Protein AF-A0A7V9HJT9-F1 (afdb_monomer)

Solvent-accessible surface area (backbone atoms only — not comparable to full-atom values): 3842 Å² total; per-residue (Å²): 136,90,86,86,78,80,44,77,47,82,82,89,48,72,68,64,46,51,57,53,61,67,54,48,64,70,72,30,52,88,72,73,52,76,81,90,54,77,52,75,92,83,78,74,88,72,82,84,74,77,70,84,31,53,56

Radius of gyration: 13.21 Å; Cα contacts (8 Å, |Δi|>4): 36; chains: 1; bounding box: 28×19×34 Å

Structure (mmCIF, N/CA/C/O backbone):
data_AF-A0A7V9HJT9-F1
#
_entry.id   AF-A0A7V9HJT9-F1
#
loop_
_atom_site.group_PDB
_atom_site.id
_atom_site.type_symbol
_atom_site.label_atom_id
_atom_site.label_alt_id
_atom_site.label_comp_id
_atom_site.label_asym_id
_atom_site.label_entity_id
_atom_site.label_seq_id
_atom_site.pdbx_PDB_ins_code
_atom_site.Cartn_x
_atom_site.Cartn_y
_atom_site.Cartn_z
_atom_site.occupancy
_atom_site.B_iso_or_equiv
_atom_site.auth_seq_id
_atom_site.auth_comp_id
_atom_site.auth_asym_id
_atom_site.auth_atom_id
_atom_site.pdbx_PDB_m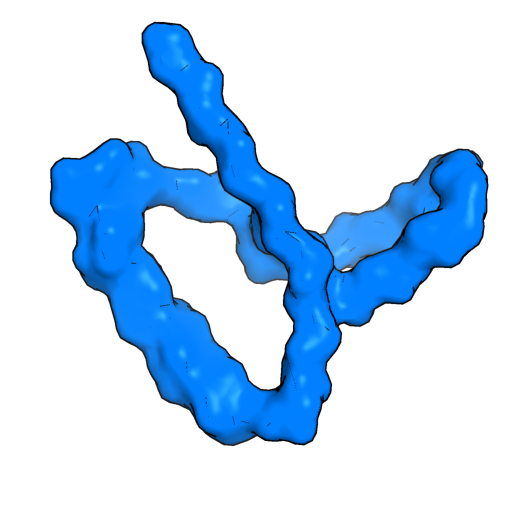odel_num
ATOM 1 N N . MET A 1 1 ? -14.667 7.887 14.952 1.00 87.88 1 MET A N 1
ATOM 2 C CA . MET A 1 1 ? -14.625 8.240 13.514 1.00 87.88 1 MET A CA 1
ATOM 3 C C . MET A 1 1 ? -13.394 7.571 12.912 1.00 87.88 1 MET A C 1
ATOM 5 O O . MET A 1 1 ? -12.408 7.472 13.630 1.00 87.88 1 MET A O 1
ATOM 9 N N . ALA A 1 2 ? -13.463 7.037 11.689 1.00 92.81 2 ALA A N 1
ATOM 10 C CA . ALA A 1 2 ? -12.331 6.347 11.055 1.00 92.81 2 ALA A CA 1
ATOM 11 C C . ALA A 1 2 ? -11.452 7.327 10.261 1.00 92.81 2 ALA A C 1
ATOM 13 O O . ALA A 1 2 ? -11.969 8.303 9.720 1.00 92.81 2 ALA A O 1
ATOM 14 N N . ALA A 1 3 ? -10.152 7.042 10.183 1.00 96.19 3 ALA A N 1
ATOM 15 C CA . ALA A 1 3 ? -9.214 7.700 9.278 1.00 96.19 3 ALA A CA 1
ATOM 16 C C . ALA A 1 3 ? -8.726 6.685 8.237 1.00 96.19 3 ALA A C 1
ATOM 18 O O . ALA A 1 3 ? -8.593 5.499 8.548 1.00 96.19 3 ALA A O 1
ATOM 19 N N . TYR A 1 4 ? -8.465 7.157 7.020 1.00 96.25 4 TYR A N 1
ATOM 20 C CA . TYR A 1 4 ? -8.005 6.335 5.904 1.00 96.25 4 TYR A CA 1
ATOM 21 C C . TYR A 1 4 ? -6.658 6.848 5.413 1.00 96.25 4 TYR A C 1
ATOM 23 O O . TYR A 1 4 ? -6.425 8.055 5.371 1.00 96.25 4 TYR A O 1
ATOM 31 N N . ILE A 1 5 ? -5.787 5.913 5.051 1.00 95.88 5 ILE A N 1
ATOM 32 C CA . ILE A 1 5 ? -4.500 6.181 4.419 1.00 95.88 5 ILE A CA 1
ATOM 33 C C . ILE A 1 5 ? -4.563 5.530 3.043 1.00 95.88 5 ILE A C 1
ATOM 35 O O . ILE A 1 5 ? -4.981 4.379 2.949 1.00 95.88 5 ILE A O 1
ATOM 39 N N . LEU A 1 6 ? -4.171 6.284 2.019 1.00 95.38 6 LEU A N 1
ATOM 40 C CA . LEU A 1 6 ? -4.037 5.820 0.644 1.00 95.38 6 LEU A CA 1
ATOM 41 C C . LEU A 1 6 ? -2.576 5.993 0.233 1.00 95.38 6 LEU A C 1
ATOM 43 O O . LEU A 1 6 ? -2.025 7.084 0.402 1.00 95.38 6 LEU A O 1
ATOM 47 N N . ALA A 1 7 ? -1.957 4.939 -0.288 1.00 95.19 7 ALA A N 1
ATOM 48 C CA . ALA A 1 7 ? -0.589 4.989 -0.786 1.00 95.19 7 ALA A CA 1
ATOM 49 C C . ALA A 1 7 ? -0.518 4.530 -2.245 1.00 95.19 7 ALA A C 1
ATOM 51 O O . ALA A 1 7 ? -0.930 3.418 -2.566 1.00 95.19 7 ALA A O 1
ATOM 52 N N . ASP A 1 8 ? 0.056 5.382 -3.093 1.00 95.31 8 ASP A N 1
ATOM 53 C CA . ASP A 1 8 ? 0.556 5.025 -4.420 1.00 95.31 8 ASP A CA 1
ATOM 54 C C . ASP A 1 8 ? 2.042 4.678 -4.293 1.00 95.31 8 ASP A C 1
ATOM 56 O O . ASP A 1 8 ? 2.824 5.468 -3.755 1.00 95.31 8 ASP A O 1
ATOM 60 N N . VAL A 1 9 ? 2.420 3.467 -4.695 1.00 94.88 9 VAL A N 1
ATOM 61 C CA . VAL A 1 9 ? 3.753 2.919 -4.444 1.00 94.88 9 VAL A CA 1
ATOM 62 C C . VAL A 1 9 ? 4.387 2.416 -5.734 1.00 94.88 9 VAL A C 1
ATOM 64 O O . VAL A 1 9 ? 4.036 1.348 -6.230 1.00 94.88 9 VAL A O 1
ATOM 67 N N . THR A 1 10 ? 5.429 3.108 -6.186 1.00 95.50 10 THR A N 1
ATOM 68 C CA . THR A 1 10 ? 6.373 2.581 -7.179 1.00 95.50 10 THR A CA 1
ATOM 69 C C . THR A 1 10 ? 7.455 1.760 -6.480 1.00 95.50 10 THR A C 1
ATOM 71 O O . THR A 1 10 ? 8.138 2.231 -5.568 1.00 95.50 10 THR A O 1
ATOM 74 N 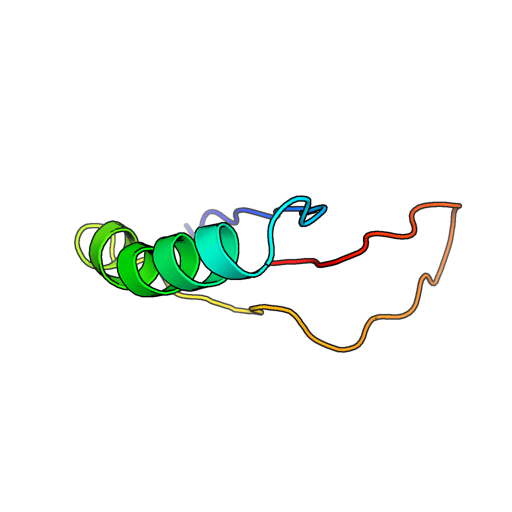N . VAL A 1 11 ? 7.621 0.504 -6.897 1.00 95.31 11 VAL A N 1
ATOM 75 C CA . VAL A 1 11 ? 8.615 -0.411 -6.319 1.00 95.31 11 VAL A CA 1
ATOM 76 C C . VAL A 1 11 ? 9.897 -0.367 -7.143 1.00 95.31 11 VAL A C 1
ATOM 78 O O . VAL A 1 11 ? 9.934 -0.855 -8.268 1.00 95.31 11 VAL A O 1
ATOM 81 N N . HIS A 1 12 ? 10.965 0.181 -6.565 1.00 97.00 12 HIS A N 1
ATOM 82 C CA . HIS A 1 12 ? 12.278 0.248 -7.220 1.00 97.00 12 HIS A CA 1
ATOM 83 C C . HIS A 1 12 ? 13.154 -0.989 -6.968 1.00 97.00 12 HIS A C 1
ATOM 85 O O . HIS A 1 12 ? 13.934 -1.371 -7.835 1.00 97.00 12 HIS A O 1
ATOM 91 N N . ASP A 1 13 ? 13.010 -1.625 -5.802 1.00 97.88 13 ASP A N 1
ATOM 92 C CA . ASP A 1 13 ? 13.716 -2.852 -5.421 1.00 97.88 13 ASP A CA 1
ATOM 93 C C . ASP A 1 13 ? 12.699 -3.873 -4.876 1.00 97.88 13 ASP A C 1
ATOM 95 O O . ASP A 1 13 ? 12.187 -3.706 -3.762 1.00 97.88 13 ASP A O 1
ATOM 99 N N . PRO A 1 14 ? 12.374 -4.926 -5.647 1.00 95.94 14 PRO A N 1
ATOM 100 C CA . PRO A 1 14 ? 11.404 -5.934 -5.231 1.00 95.94 14 PRO A CA 1
ATOM 101 C C . PRO A 1 14 ? 11.813 -6.745 -3.994 1.00 95.94 14 PRO A C 1
ATOM 103 O O . PRO A 1 14 ? 10.934 -7.203 -3.259 1.00 95.94 14 PRO A O 1
ATOM 106 N N . GLU A 1 15 ? 13.109 -6.958 -3.756 1.00 97.75 15 GLU A N 1
ATOM 107 C CA . GLU A 1 15 ? 13.591 -7.744 -2.615 1.00 97.75 15 GLU A CA 1
ATOM 108 C C . GLU A 1 15 ? 13.511 -6.928 -1.329 1.00 97.75 15 GLU A C 1
ATOM 110 O O . GLU A 1 15 ? 12.906 -7.382 -0.352 1.00 97.75 15 GLU A O 1
ATOM 115 N N . ALA A 1 16 ? 14.006 -5.688 -1.359 1.00 97.88 16 ALA A N 1
ATOM 116 C CA . ALA A 1 16 ? 13.874 -4.764 -0.237 1.00 97.88 16 ALA A CA 1
ATOM 117 C C . ALA A 1 16 ? 12.399 -4.466 0.078 1.00 97.88 16 ALA A C 1
ATOM 119 O O . ALA A 1 16 ? 12.002 -4.418 1.245 1.00 97.88 16 ALA A O 1
ATOM 120 N N . TYR A 1 17 ? 11.556 -4.325 -0.951 1.00 96.19 17 TYR A N 1
ATOM 121 C CA . TYR A 1 17 ? 10.125 -4.108 -0.756 1.00 96.19 17 TYR A CA 1
ATOM 122 C C . TYR A 1 17 ? 9.450 -5.305 -0.086 1.00 96.19 17 TYR A C 1
ATOM 124 O O . TYR A 1 17 ? 8.633 -5.125 0.817 1.00 96.19 17 TYR A O 1
ATOM 132 N N . ARG A 1 18 ? 9.812 -6.535 -0.472 1.00 95.94 18 ARG A N 1
ATOM 133 C CA . ARG A 1 18 ? 9.292 -7.749 0.169 1.00 95.94 18 ARG A CA 1
ATOM 134 C C . ARG A 1 18 ? 9.606 -7.756 1.663 1.00 95.94 18 ARG A C 1
ATOM 136 O O . ARG A 1 18 ? 8.689 -7.962 2.458 1.00 95.94 18 ARG A O 1
ATOM 143 N N . GLU A 1 19 ? 10.850 -7.459 2.029 1.00 97.81 19 GLU A N 1
ATOM 144 C CA . GLU A 1 19 ? 11.275 -7.366 3.428 1.00 97.81 19 GLU A CA 1
ATOM 145 C C . GLU A 1 19 ? 10.472 -6.296 4.183 1.00 97.81 19 GLU A C 1
ATOM 147 O O . GLU A 1 19 ? 9.820 -6.606 5.181 1.00 97.81 19 GLU A O 1
ATOM 152 N N . TYR A 1 20 ? 10.393 -5.076 3.638 1.00 96.62 20 TYR A N 1
ATOM 153 C CA . TYR A 1 20 ? 9.569 -3.991 4.181 1.00 96.62 20 TYR A CA 1
ATOM 154 C C . TYR A 1 20 ? 8.116 -4.432 4.416 1.00 96.62 20 TYR A C 1
ATOM 156 O O . TYR A 1 20 ? 7.586 -4.286 5.520 1.00 96.62 20 TYR A O 1
ATOM 164 N N . THR A 1 21 ? 7.464 -5.029 3.411 1.00 95.25 21 THR A N 1
ATOM 165 C CA . THR A 1 21 ? 6.053 -5.430 3.518 1.00 95.25 21 THR A CA 1
ATOM 166 C C . THR A 1 21 ? 5.797 -6.510 4.568 1.00 95.25 21 THR A C 1
ATOM 168 O O . THR A 1 21 ? 4.663 -6.609 5.049 1.00 95.25 21 THR A O 1
ATOM 171 N N . SER A 1 22 ? 6.808 -7.303 4.930 1.00 96.44 22 SER A N 1
ATOM 172 C CA . SER A 1 22 ? 6.703 -8.314 5.984 1.00 96.44 22 SER A CA 1
ATOM 173 C C . SER A 1 22 ? 6.629 -7.684 7.383 1.00 96.44 22 SER A C 1
ATOM 175 O O . SER A 1 22 ? 5.939 -8.205 8.257 1.00 96.44 22 SER A O 1
ATOM 177 N N . GLN A 1 23 ? 7.255 -6.516 7.564 1.00 97.75 23 GLN A N 1
ATOM 178 C CA . GLN A 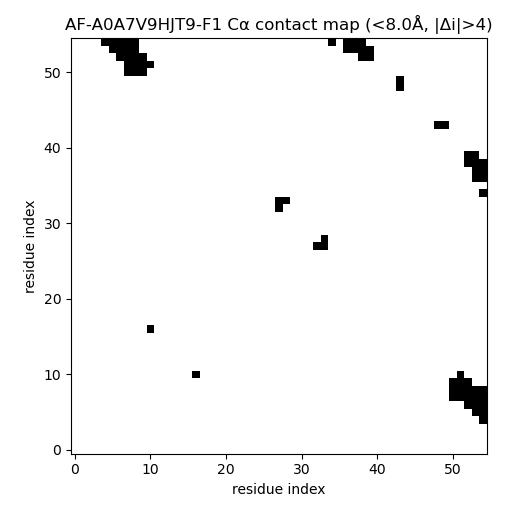1 23 ? 7.344 -5.806 8.842 1.00 97.75 23 GLN A CA 1
ATOM 179 C C . GLN A 1 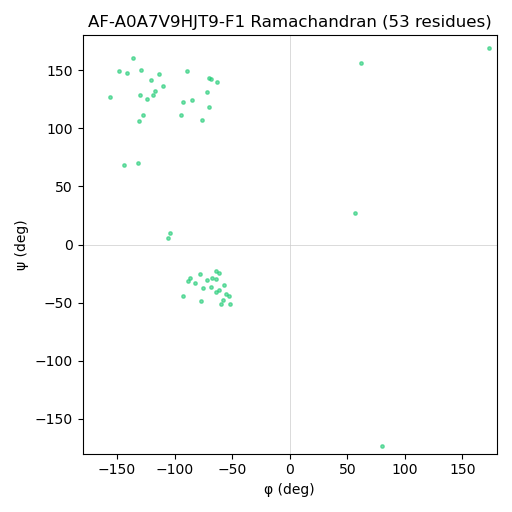23 ? 6.142 -4.880 9.097 1.00 97.75 23 GLN A C 1
ATOM 181 O O . GLN A 1 23 ? 5.755 -4.668 10.247 1.00 97.75 23 GLN A O 1
ATOM 186 N N . VAL A 1 24 ? 5.509 -4.352 8.040 1.00 96.50 24 VAL A N 1
ATOM 187 C CA . VAL A 1 24 ? 4.390 -3.390 8.147 1.00 96.50 24 VAL A CA 1
ATOM 188 C C . VAL A 1 24 ? 3.238 -3.854 9.058 1.00 96.50 24 VAL A C 1
ATOM 190 O O . VAL A 1 24 ? 2.775 -3.046 9.858 1.00 96.50 24 VAL A O 1
ATOM 193 N N . PRO A 1 25 ? 2.736 -5.105 9.014 1.00 95.31 25 PRO A N 1
ATOM 194 C CA . PRO A 1 25 ? 1.605 -5.499 9.860 1.00 95.31 25 PRO A CA 1
ATOM 195 C C . PRO A 1 25 ? 1.848 -5.284 11.362 1.00 95.31 25 PRO A C 1
ATOM 197 O O . PRO A 1 25 ? 0.931 -4.888 12.083 1.00 95.31 25 PRO A O 1
ATOM 200 N N . ALA A 1 26 ? 3.087 -5.481 11.825 1.00 97.19 26 ALA A N 1
ATOM 201 C CA . ALA A 1 26 ? 3.456 -5.279 13.223 1.00 97.19 26 ALA A CA 1
ATOM 202 C C .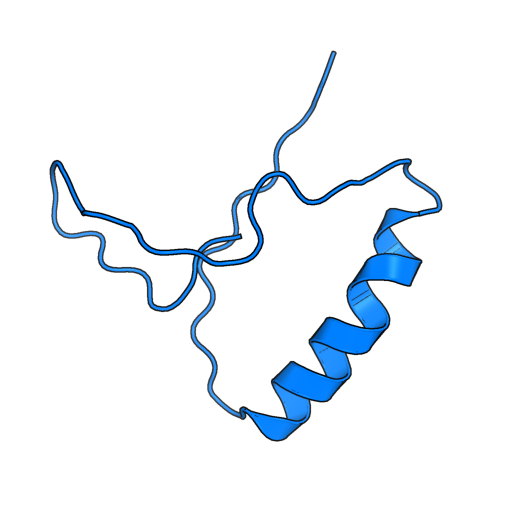 ALA A 1 26 ? 3.389 -3.801 13.643 1.00 97.19 26 ALA A C 1
ATOM 204 O O . ALA A 1 26 ? 3.100 -3.512 14.802 1.00 97.19 26 ALA A O 1
ATOM 205 N N . THR A 1 27 ? 3.601 -2.863 12.713 1.00 96.81 27 THR A N 1
ATOM 206 C CA . THR A 1 27 ? 3.529 -1.422 13.001 1.00 96.81 27 THR A CA 1
ATOM 207 C C . THR A 1 27 ? 2.088 -0.913 13.081 1.00 96.81 27 THR A C 1
ATOM 209 O O . THR A 1 27 ? 1.829 0.067 13.776 1.00 96.81 27 THR A O 1
ATOM 212 N N . LEU A 1 28 ? 1.137 -1.589 12.424 1.00 96.06 28 LEU A N 1
ATOM 213 C CA . LEU A 1 28 ? -0.287 -1.228 12.428 1.00 96.06 28 LEU A CA 1
ATOM 214 C C . LEU A 1 28 ? -1.034 -1.742 13.667 1.00 96.06 28 LEU A C 1
ATOM 216 O O . LEU A 1 28 ? -1.962 -1.084 14.145 1.00 96.06 28 LEU A O 1
ATOM 220 N N . ALA A 1 29 ? -0.635 -2.905 14.190 1.00 96.12 29 ALA A N 1
ATOM 221 C CA . ALA A 1 29 ? -1.333 -3.586 15.280 1.00 96.12 29 ALA A CA 1
ATOM 222 C C . ALA A 1 29 ? -1.537 -2.727 16.553 1.00 96.12 29 ALA A C 1
ATOM 224 O O . ALA A 1 29 ? -2.660 -2.720 17.064 1.00 96.12 29 ALA A O 1
ATOM 225 N N . PRO A 1 30 ? -0.550 -1.940 17.042 1.00 97.69 30 PRO A N 1
ATOM 226 C CA . PRO A 1 30 ? -0.728 -1.087 18.224 1.00 97.69 30 PRO A CA 1
ATOM 227 C C . PRO A 1 30 ? -1.817 -0.019 18.065 1.00 97.69 30 PRO A C 1
ATOM 229 O O . PRO A 1 30 ? -2.394 0.436 19.050 1.00 97.69 30 PRO A O 1
ATOM 232 N N . PHE A 1 31 ? -2.118 0.364 16.823 1.00 96.31 31 PHE A N 1
ATOM 233 C CA . PHE A 1 31 ? -3.085 1.408 16.484 1.00 96.31 31 PHE A CA 1
ATOM 234 C C . PHE A 1 31 ? -4.407 0.842 15.962 1.00 96.31 31 PHE A C 1
ATOM 236 O O . PHE A 1 31 ? -5.236 1.594 15.454 1.00 96.31 31 PHE A O 1
ATOM 243 N N . GLN A 1 32 ? -4.607 -0.479 16.068 1.00 95.31 32 GLN A N 1
ATOM 244 C CA . GLN A 1 32 ? -5.780 -1.181 15.530 1.00 95.31 32 GLN A CA 1
ATOM 245 C C . GLN A 1 32 ? -5.961 -0.941 14.016 1.00 95.31 32 GLN A C 1
ATOM 247 O O . GLN A 1 32 ? -7.074 -0.995 13.485 1.00 95.31 32 GLN 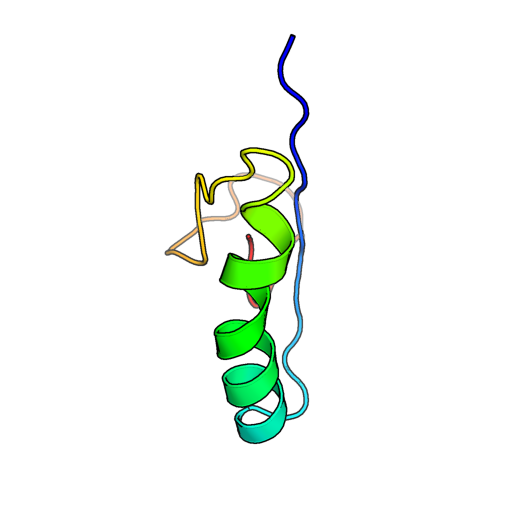A O 1
ATOM 252 N N . GLY A 1 33 ? -4.852 -0.661 13.320 1.00 96.12 33 GLY A N 1
ATOM 253 C CA . GLY A 1 33 ? -4.825 -0.454 11.881 1.00 96.12 33 GLY A CA 1
ATOM 254 C C . GLY A 1 33 ? -5.069 -1.764 11.138 1.00 96.12 33 GLY A C 1
ATOM 255 O O . GLY A 1 33 ? -4.613 -2.830 11.552 1.00 96.12 33 GLY A O 1
ATOM 256 N N . ARG A 1 34 ? -5.788 -1.684 10.017 1.00 95.19 34 ARG A N 1
ATOM 257 C CA . ARG A 1 34 ? -6.059 -2.828 9.142 1.00 95.19 34 ARG A CA 1
ATOM 258 C C . ARG A 1 34 ? -6.010 -2.409 7.682 1.00 95.19 34 ARG A C 1
ATOM 260 O O . ARG A 1 34 ? -6.414 -1.298 7.350 1.00 95.19 34 ARG A O 1
ATOM 267 N N . PHE A 1 35 ? -5.573 -3.320 6.821 1.00 95.19 35 PHE A N 1
ATOM 268 C CA . PHE A 1 35 ? -5.709 -3.140 5.380 1.00 95.19 35 PHE A CA 1
ATOM 269 C C . PHE A 1 35 ? -7.174 -3.308 4.974 1.00 95.19 35 PHE A C 1
ATOM 271 O O . PHE A 1 35 ? -7.822 -4.275 5.376 1.00 95.19 35 PHE A O 1
ATOM 278 N N . VAL A 1 36 ? -7.682 -2.365 4.182 1.00 95.00 36 VAL A N 1
ATOM 279 C CA . VAL A 1 36 ? -8.968 -2.505 3.478 1.00 95.00 36 VAL A CA 1
ATOM 280 C C . VAL A 1 36 ? -8.714 -3.075 2.083 1.00 95.00 36 VAL A C 1
ATOM 282 O O . VAL A 1 36 ? -9.373 -4.025 1.674 1.00 95.00 36 VAL A O 1
ATOM 285 N N . VAL A 1 37 ? -7.696 -2.544 1.406 1.00 93.38 37 VAL A N 1
ATOM 286 C CA . VAL A 1 37 ? -7.105 -3.060 0.169 1.00 93.38 37 VAL A CA 1
ATOM 287 C C .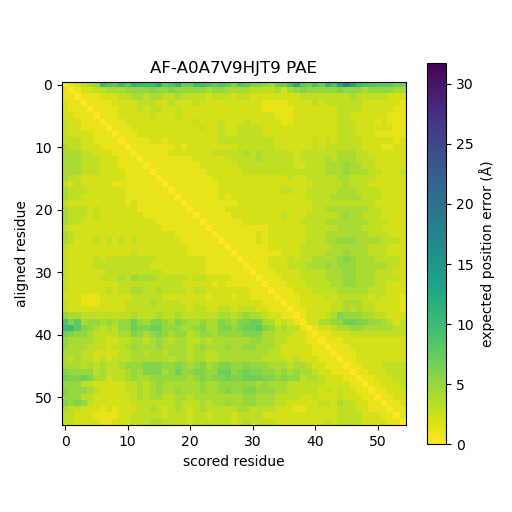 VAL A 1 37 ? -5.590 -3.137 0.392 1.00 93.38 37 VAL A C 1
ATOM 289 O O . VAL A 1 37 ? -5.042 -2.412 1.221 1.00 93.38 37 VAL A O 1
ATOM 292 N N . ARG A 1 38 ? -4.894 -4.077 -0.256 1.00 91.00 38 ARG A N 1
ATOM 293 C CA . ARG A 1 38 ? -3.430 -4.192 -0.142 1.00 91.00 38 ARG A CA 1
ATOM 294 C C . ARG A 1 38 ? -2.825 -4.627 -1.466 1.00 91.00 38 ARG A C 1
ATOM 296 O O . ARG A 1 38 ? -2.274 -5.725 -1.583 1.00 91.00 38 ARG A O 1
ATOM 303 N N . ALA A 1 39 ? -2.900 -3.724 -2.434 1.00 86.25 39 ALA A N 1
ATOM 304 C CA . ALA A 1 39 ? -2.911 -4.035 -3.854 1.00 86.25 39 ALA A CA 1
ATOM 305 C C . ALA A 1 39 ? -4.100 -4.890 -4.284 1.00 86.25 39 ALA A C 1
ATOM 307 O O . ALA A 1 39 ? -4.723 -5.605 -3.500 1.00 86.25 39 ALA A O 1
ATOM 308 N N . GLY A 1 40 ? -4.406 -4.772 -5.563 1.00 86.62 40 GLY A N 1
ATOM 309 C CA . GLY A 1 40 ? -5.526 -5.403 -6.228 1.00 86.62 40 GLY A CA 1
ATOM 310 C C . GLY A 1 40 ? -5.605 -4.875 -7.650 1.00 86.62 40 GLY A C 1
ATOM 311 O O . GLY A 1 40 ? -4.913 -3.915 -7.998 1.00 86.62 40 GLY A O 1
ATOM 312 N N . ALA A 1 41 ? -6.436 -5.514 -8.466 1.00 90.00 41 ALA A N 1
ATOM 313 C CA . ALA A 1 41 ? -6.780 -4.954 -9.761 1.00 90.00 41 ALA A CA 1
ATOM 314 C C . ALA A 1 41 ? -7.518 -3.626 -9.556 1.00 90.00 41 ALA A C 1
ATOM 316 O O . ALA A 1 41 ? -8.359 -3.511 -8.660 1.00 90.00 41 ALA A O 1
ATOM 317 N N . TYR A 1 42 ? -7.202 -2.647 -10.390 1.00 91.88 42 TYR A N 1
ATOM 318 C CA . TYR A 1 42 ? -7.919 -1.386 -10.459 1.00 91.88 42 TYR A CA 1
ATOM 319 C C . TYR A 1 42 ? -8.140 -1.022 -11.927 1.00 91.88 42 TYR A C 1
ATOM 321 O O . TYR A 1 42 ? -7.461 -1.534 -12.818 1.00 91.88 42 TYR A O 1
ATOM 329 N N . GLU A 1 43 ? -9.098 -0.137 -12.155 1.00 93.56 43 GLU A N 1
ATOM 330 C CA . GLU A 1 43 ? -9.382 0.458 -13.452 1.00 93.56 43 GLU A CA 1
ATOM 331 C C . GLU A 1 43 ? -9.469 1.971 -13.258 1.00 93.56 43 GLU A C 1
ATOM 333 O O . GLU A 1 43 ? -10.162 2.445 -12.352 1.00 93.56 43 GLU A O 1
ATOM 338 N N . THR A 1 44 ? -8.739 2.731 -14.073 1.00 94.62 44 THR A N 1
ATOM 339 C CA . THR A 1 44 ? -8.842 4.192 -14.076 1.00 94.62 44 THR A CA 1
ATOM 340 C C . THR A 1 44 ? -10.123 4.577 -14.805 1.00 94.62 44 THR A C 1
ATOM 342 O O . THR A 1 44 ? -10.209 4.448 -16.022 1.00 94.62 44 THR A O 1
ATOM 345 N N . LEU A 1 45 ? -11.131 5.026 -14.053 1.00 96.06 45 LEU A N 1
ATOM 346 C CA . LEU A 1 45 ? -12.422 5.431 -14.621 1.00 96.06 45 LEU A CA 1
ATOM 347 C C . LEU A 1 45 ? -12.342 6.798 -15.314 1.00 96.06 45 LEU A C 1
ATOM 349 O O . LEU A 1 45 ? -12.972 7.007 -16.346 1.00 96.06 45 LEU A O 1
ATOM 353 N N . GLU A 1 46 ? -11.569 7.724 -14.743 1.00 96.12 46 GLU A N 1
ATOM 354 C CA . GLU A 1 46 ? -11.390 9.088 -15.242 1.00 96.12 46 GLU A CA 1
ATOM 355 C C . GLU A 1 46 ? -9.980 9.606 -14.908 1.00 96.12 46 GLU A C 1
ATOM 357 O O . GLU A 1 46 ? -9.410 9.265 -13.869 1.00 96.12 46 GLU A O 1
ATOM 362 N N . GLY A 1 47 ? -9.443 10.481 -15.764 1.00 96.19 47 GLY A N 1
ATOM 363 C CA . GLY A 1 47 ? -8.125 11.099 -15.594 1.00 96.19 47 GLY A CA 1
ATOM 364 C C . GLY A 1 47 ? -6.949 10.214 -16.022 1.00 96.19 47 GLY A C 1
ATOM 365 O O . GLY A 1 47 ? -7.125 9.138 -16.580 1.00 96.19 47 GLY A O 1
ATOM 366 N N . GLU A 1 48 ? -5.734 10.699 -15.756 1.00 95.75 48 GLU A N 1
ATOM 367 C CA . GLU A 1 48 ? -4.474 10.088 -16.226 1.00 95.75 48 GLU A CA 1
ATOM 368 C C . GLU A 1 48 ? -3.704 9.354 -15.111 1.00 95.75 48 GLU A C 1
ATOM 370 O O . GLU A 1 48 ? -2.568 8.913 -15.300 1.00 95.75 48 GLU A O 1
ATOM 375 N N . TRP A 1 49 ? -4.283 9.248 -13.909 1.00 93.62 49 TRP A N 1
ATOM 376 C CA . TRP A 1 49 ? -3.614 8.575 -12.797 1.00 93.62 49 TRP A CA 1
ATOM 377 C C . TRP A 1 49 ? -3.550 7.065 -13.055 1.00 93.62 49 TRP A C 1
ATOM 379 O O . TRP A 1 49 ? -4.574 6.395 -13.193 1.00 93.62 49 TRP A O 1
ATOM 389 N N . SER A 1 50 ? -2.324 6.552 -13.132 1.00 92.06 50 SER A N 1
ATOM 390 C CA . SER A 1 50 ? -1.989 5.163 -13.466 1.00 92.06 50 SER A CA 1
ATOM 391 C C . SER A 1 50 ? -0.968 4.612 -12.456 1.00 92.06 50 SER A C 1
ATOM 393 O O . SER A 1 50 ? 0.209 4.461 -12.778 1.00 92.06 50 SER A O 1
ATOM 395 N N . PRO A 1 51 ? -1.387 4.373 -11.199 1.00 92.81 51 PRO A N 1
ATOM 396 C CA . PRO A 1 51 ? -0.490 3.940 -10.127 1.00 92.81 51 PRO A CA 1
ATOM 397 C C . PRO A 1 51 ? 0.045 2.519 -10.347 1.00 92.81 51 PRO A C 1
ATOM 399 O O . PRO A 1 51 ? -0.700 1.615 -10.719 1.00 92.81 51 PRO A O 1
ATOM 402 N N . ASP A 1 52 ? 1.305 2.248 -10.016 1.00 92.06 52 ASP A N 1
ATOM 403 C CA . ASP A 1 52 ? 1.831 0.874 -10.114 1.00 92.06 52 ASP A CA 1
ATOM 404 C C . ASP A 1 52 ? 1.178 -0.054 -9.077 1.00 92.06 52 ASP A C 1
ATOM 406 O O . ASP A 1 52 ? 0.933 -1.242 -9.316 1.00 92.06 52 ASP A O 1
ATOM 410 N N . ARG A 1 53 ? 0.902 0.488 -7.887 1.00 93.00 53 ARG A N 1
ATOM 411 C CA . ARG A 1 53 ? 0.338 -0.248 -6.757 1.00 93.00 53 ARG A CA 1
ATOM 412 C C . ARG A 1 53 ? -0.376 0.704 -5.809 1.00 93.00 53 ARG A C 1
ATOM 414 O O . ARG A 1 53 ? 0.240 1.623 -5.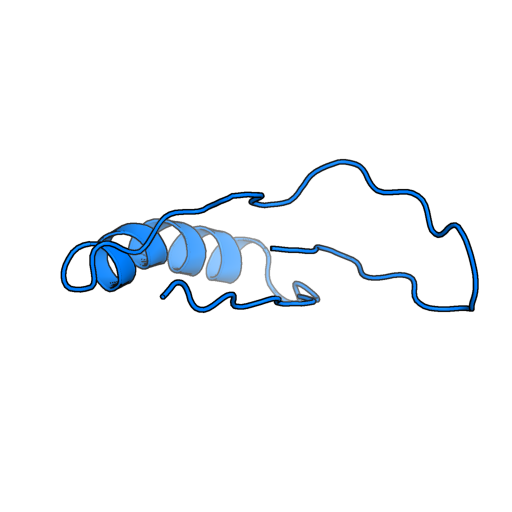284 1.00 93.00 53 ARG A O 1
ATOM 421 N N . VAL A 1 54 ? -1.633 0.396 -5.494 1.00 94.12 54 VAL A N 1
ATOM 422 C CA . VAL A 1 54 ? -2.431 1.149 -4.515 1.00 94.12 54 VAL A CA 1
ATOM 423 C C . VAL A 1 54 ? -2.672 0.321 -3.254 1.00 94.12 54 VAL A C 1
ATOM 425 O O . VAL A 1 54 ? -2.981 -0.875 -3.327 1.00 94.12 54 VAL A O 1
ATOM 428 N N . VAL A 1 55 ? -2.519 0.951 -2.090 1.00 93.69 55 VAL A N 1
ATOM 429 C CA . VAL A 1 55 ? -2.831 0.390 -0.764 1.00 93.69 55 VAL A CA 1
ATOM 430 C C . VAL A 1 55 ? -3.783 1.314 -0.028 1.00 93.69 55 VAL A C 1
ATOM 432 O O . VAL A 1 55 ? -3.483 2.528 0.010 1.00 93.69 55 VAL A O 1
#

pLDDT: mean 94.81, std 2.59, range [86.25, 97.88]

Mean predicted aligne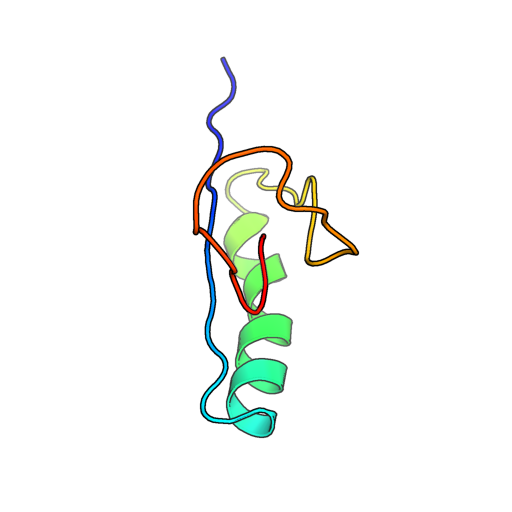d error: 2.72 Å

Secondary structure (DSSP, 8-state):
-------B---S-HHHHHHHHHHHHHHHGGGT---S-SS------SSS---S-B-

Sequence (55 aa):
MAAYILADVTVHDPEAYREYTSQVPATLAPFQGRFVVRAGAYETLEGEWSPDRVV

Foldseek 3Di:
DDDDDKDQDDDPDPVVVVVVVVCVVVVQVVVVDDDPDFFDDDDDPDDDDDGPTMD